Protein AF-A0A829PL08-F1 (afdb_monomer)

Radius of gyration: 12.57 Å; Cα contacts (8 Å, |Δi|>4): 149; chains: 1; bounding box: 31×21×32 Å

Secondary structure (DSSP, 8-state):
----HHHHTS--TTEEEEEEEEETTEEEEEEEETTSSEEEEEEEETTEEEEEEEEPPHHHHHTT---HHHHHHHHHHHGGG--

Nearest PDB structures (foldseek):
  3k44-assembly4_D  TM=3.883E-01  e=1.277E-01  Drosophila melanogaster
  2lcl-assembly1_A  TM=4.009E-01  e=4.279E+00  Escherichia coli O157:H7
  7a3i-assembly2_B  TM=3.455E-01  e=1.779E+00  Homo sapiens
  6eos-assembly1_B  TM=3.584E-01  e=1.779E+00  Homo sapiens
  6eos-assembly2_C  TM=3.409E-01  e=1.894E+00  Homo sapiens

Mean predicted aligned error: 3.12 Å

Structure (mmCIF, N/CA/C/O backbone):
data_AF-A0A829PL08-F1
#
_entry.id   AF-A0A829PL08-F1
#
loop_
_atom_site.group_PDB
_atom_site.id
_atom_site.type_symbol
_atom_site.label_atom_id
_atom_site.label_alt_id
_atom_site.label_comp_id
_atom_site.label_asym_id
_atom_site.label_entity_id
_atom_site.label_seq_id
_atom_site.pdbx_PDB_ins_code
_atom_site.Cartn_x
_atom_site.Cartn_y
_atom_site.Cartn_z
_atom_site.occupancy
_atom_site.B_iso_or_equiv
_atom_site.auth_seq_id
_atom_site.auth_comp_id
_atom_site.auth_asym_id
_atom_site.auth_atom_id
_atom_site.pdbx_PDB_model_num
ATOM 1 N N . MET A 1 1 ? 3.121 -9.431 15.995 1.00 45.09 1 MET A 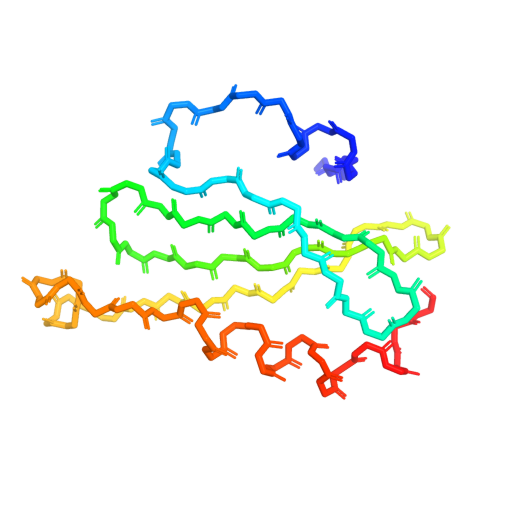N 1
ATOM 2 C CA . MET A 1 1 ? 3.068 -8.131 16.691 1.00 45.09 1 MET A CA 1
ATOM 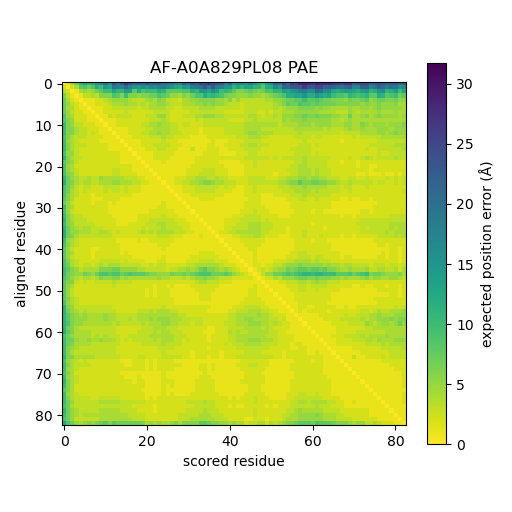3 C C . MET A 1 1 ? 2.208 -7.230 15.842 1.00 45.09 1 MET A C 1
ATOM 5 O O . MET A 1 1 ? 2.485 -7.147 14.651 1.00 45.09 1 MET A O 1
ATOM 9 N N . ASP A 1 2 ? 1.175 -6.626 16.416 1.00 59.47 2 ASP A N 1
ATOM 10 C CA . ASP A 1 2 ? 0.303 -5.718 15.674 1.00 59.47 2 ASP A CA 1
ATOM 11 C C . ASP A 1 2 ? 1.055 -4.413 15.427 1.00 59.47 2 ASP A C 1
ATOM 13 O O . ASP A 1 2 ? 1.401 -3.686 16.360 1.00 59.47 2 ASP A O 1
ATOM 17 N N . THR A 1 3 ? 1.388 -4.142 14.168 1.00 67.88 3 THR A N 1
ATOM 18 C CA . THR A 1 3 ? 2.003 -2.871 13.793 1.00 67.88 3 THR A CA 1
ATOM 19 C C . THR A 1 3 ? 0.943 -1.783 13.880 1.00 67.88 3 THR A C 1
ATOM 21 O O . THR A 1 3 ? -0.045 -1.804 13.141 1.00 67.88 3 THR A O 1
ATOM 24 N N . SER A 1 4 ? 1.145 -0.825 14.784 1.00 82.00 4 SER A N 1
ATOM 25 C CA . SER A 1 4 ? 0.273 0.346 14.879 1.00 82.00 4 SER A CA 1
ATOM 26 C C . SER A 1 4 ? 0.410 1.193 13.616 1.00 82.00 4 SER A C 1
ATOM 28 O O . SER A 1 4 ? 1.519 1.403 13.120 1.00 82.00 4 SER A O 1
ATOM 30 N N . ILE A 1 5 ? -0.698 1.764 13.141 1.00 87.69 5 ILE A N 1
ATOM 31 C CA . ILE A 1 5 ? -0.704 2.680 11.994 1.00 87.69 5 ILE A CA 1
ATOM 32 C C . ILE A 1 5 ? 0.261 3.867 12.185 1.00 87.69 5 ILE A C 1
ATOM 34 O O . ILE A 1 5 ? 0.832 4.367 11.220 1.00 87.69 5 ILE A O 1
ATOM 38 N N . SER A 1 6 ? 0.510 4.289 13.432 1.00 86.31 6 SER A N 1
ATOM 39 C CA . SER A 1 6 ? 1.458 5.366 13.745 1.00 86.31 6 SER A CA 1
ATOM 40 C C . SER A 1 6 ? 2.920 4.978 13.514 1.00 86.31 6 SER A C 1
ATOM 42 O O . SER A 1 6 ? 3.743 5.844 13.217 1.00 86.31 6 SER A O 1
ATOM 44 N N . GLN A 1 7 ? 3.252 3.687 13.612 1.00 88.94 7 GLN A N 1
ATOM 45 C CA . GLN A 1 7 ? 4.599 3.183 13.335 1.00 88.94 7 GLN A CA 1
ATOM 46 C C . GLN A 1 7 ? 4.902 3.195 11.836 1.00 88.94 7 GLN A C 1
ATOM 48 O O . GLN A 1 7 ? 6.048 3.414 11.458 1.00 88.94 7 GLN A O 1
ATOM 53 N N . LEU A 1 8 ? 3.883 3.033 10.985 1.00 90.75 8 LEU A N 1
ATOM 54 C CA . LEU A 1 8 ? 4.040 3.073 9.527 1.00 90.75 8 LEU A CA 1
ATOM 55 C C . LEU A 1 8 ? 4.385 4.467 8.995 1.00 90.75 8 LEU A C 1
ATOM 57 O O . LEU A 1 8 ? 4.910 4.583 7.896 1.00 90.75 8 LEU A O 1
ATOM 61 N N . GLY A 1 9 ? 4.116 5.517 9.774 1.00 89.56 9 GLY A N 1
ATOM 62 C CA . GLY A 1 9 ? 4.511 6.883 9.442 1.00 89.56 9 GLY A CA 1
ATOM 63 C C . GLY A 1 9 ? 5.949 7.238 9.811 1.00 89.56 9 GLY A C 1
ATOM 64 O O . GLY A 1 9 ? 6.430 8.293 9.406 1.00 89.56 9 GLY A O 1
ATOM 65 N N . GLN A 1 10 ? 6.649 6.388 10.566 1.00 94.25 10 GLN A N 1
ATOM 66 C CA . GLN A 1 10 ? 8.037 6.641 10.949 1.00 94.25 10 GLN A CA 1
ATOM 67 C C . GLN A 1 10 ? 8.979 6.298 9.793 1.00 94.25 10 GLN A C 1
ATOM 69 O O . GLN A 1 10 ? 8.817 5.221 9.214 1.00 94.25 10 GLN A O 1
ATOM 74 N N . PRO A 1 11 ? 9.958 7.156 9.452 1.00 93.38 11 PRO A N 1
ATOM 75 C CA . PRO A 1 11 ? 10.885 6.888 8.359 1.00 93.38 11 PRO A CA 1
ATOM 76 C C . PRO A 1 11 ? 11.526 5.503 8.471 1.00 93.38 11 PRO A C 1
ATOM 78 O O . PRO A 1 11 ? 12.070 5.142 9.516 1.00 93.38 11 PRO A O 1
ATOM 81 N N . ASN A 1 12 ? 11.492 4.739 7.381 1.00 94.69 12 ASN A N 1
ATOM 82 C CA . ASN A 1 12 ? 12.072 3.406 7.322 1.00 94.69 12 ASN A CA 1
ATOM 83 C C . ASN A 1 12 ? 12.861 3.231 6.019 1.00 94.69 12 ASN A C 1
ATOM 85 O O . ASN A 1 12 ? 12.327 3.397 4.927 1.00 94.69 12 ASN A O 1
ATOM 89 N N . SER A 1 13 ? 14.140 2.863 6.135 1.00 96.44 13 SER A N 1
ATOM 90 C CA . SER A 1 13 ? 15.061 2.713 4.999 1.00 96.44 13 SER A CA 1
ATOM 91 C C . SER A 1 13 ? 14.726 1.547 4.062 1.00 96.44 13 SER A C 1
ATOM 93 O O . SER A 1 13 ? 15.329 1.440 2.991 1.00 96.44 13 SER A O 1
ATOM 95 N N . ARG A 1 14 ? 13.775 0.687 4.449 1.00 95.19 14 ARG A N 1
ATOM 96 C CA . ARG A 1 14 ? 13.202 -0.359 3.597 1.00 95.19 14 ARG A CA 1
ATOM 97 C C . ARG A 1 14 ? 12.447 0.217 2.397 1.00 95.19 14 ARG A C 1
ATOM 99 O O . ARG A 1 14 ? 12.475 -0.393 1.329 1.00 95.19 14 ARG A O 1
ATOM 106 N N . PHE A 1 15 ? 11.783 1.356 2.570 1.00 97.00 15 PHE A N 1
ATOM 107 C CA . PHE A 1 15 ? 10.867 1.904 1.576 1.00 97.00 15 PHE A CA 1
ATOM 108 C C . PHE A 1 15 ? 11.520 3.036 0.784 1.00 97.00 15 PHE A C 1
ATOM 110 O O . PHE A 1 15 ? 12.247 3.859 1.342 1.00 97.00 15 PHE A O 1
ATOM 117 N N . ASP A 1 16 ? 11.272 3.082 -0.523 1.00 96.44 16 ASP A N 1
ATOM 118 C CA . ASP A 1 16 ? 11.602 4.245 -1.357 1.00 96.44 16 ASP A CA 1
ATOM 119 C C . ASP A 1 16 ? 10.428 5.236 -1.443 1.00 96.44 16 ASP A C 1
ATOM 121 O O . ASP A 1 16 ? 10.654 6.434 -1.621 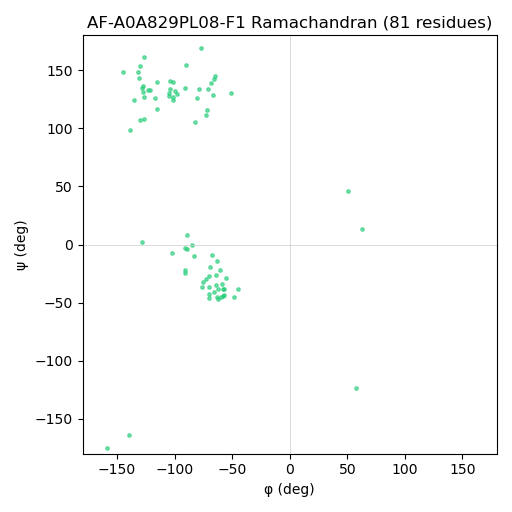1.00 96.44 16 ASP A O 1
ATOM 125 N N . ARG A 1 17 ? 9.192 4.762 -1.233 1.00 96.81 17 ARG A N 1
ATOM 126 C CA . ARG A 1 17 ? 7.995 5.578 -1.019 1.00 96.81 17 ARG A CA 1
ATOM 127 C C . ARG A 1 17 ? 7.285 5.154 0.253 1.00 96.81 17 ARG A C 1
ATOM 129 O O . ARG A 1 17 ? 6.924 3.994 0.435 1.00 96.81 17 ARG A O 1
ATOM 136 N N . GLN A 1 18 ? 7.045 6.142 1.100 1.00 97.56 18 GLN A N 1
ATOM 137 C CA . GLN A 1 18 ? 6.264 6.024 2.317 1.00 97.56 18 GLN A CA 1
ATOM 138 C C . GLN A 1 18 ? 5.386 7.268 2.420 1.00 97.56 18 GLN A C 1
ATOM 140 O O . GLN A 1 18 ? 5.857 8.339 2.802 1.00 97.56 18 GLN A O 1
ATOM 145 N N . GLU A 1 19 ? 4.127 7.145 2.014 1.00 96.50 19 GLU A N 1
ATOM 146 C CA . GLU A 1 19 ? 3.235 8.291 1.818 1.00 96.50 19 GLU A CA 1
ATOM 147 C C . GLU A 1 19 ? 1.877 8.087 2.501 1.00 96.50 19 GLU A C 1
ATOM 149 O O . GLU A 1 19 ? 1.354 6.968 2.522 1.00 96.50 19 GLU A O 1
ATOM 154 N N . PRO A 1 20 ? 1.286 9.151 3.073 1.00 97.00 20 PRO A N 1
ATOM 155 C CA . PRO A 1 20 ? -0.070 9.081 3.584 1.00 97.00 20 PRO A CA 1
ATOM 156 C C . PRO A 1 20 ? -1.054 8.936 2.419 1.00 97.00 20 PRO A C 1
ATOM 158 O O . PRO A 1 20 ? -0.934 9.611 1.396 1.00 97.00 20 PRO A O 1
ATOM 161 N N . VAL A 1 21 ? -2.067 8.089 2.589 1.00 97.50 21 VAL A N 1
ATOM 162 C CA . VAL A 1 21 ? -3.120 7.880 1.585 1.00 97.50 21 VAL A CA 1
ATOM 163 C C . VAL A 1 21 ? -4.505 7.951 2.208 1.00 97.50 21 VAL A C 1
ATOM 165 O O . VAL A 1 21 ? -4.703 7.564 3.358 1.00 97.50 21 VAL A O 1
ATOM 168 N N . GLN A 1 22 ? -5.483 8.414 1.430 1.00 97.50 22 GLN A N 1
ATOM 169 C CA . G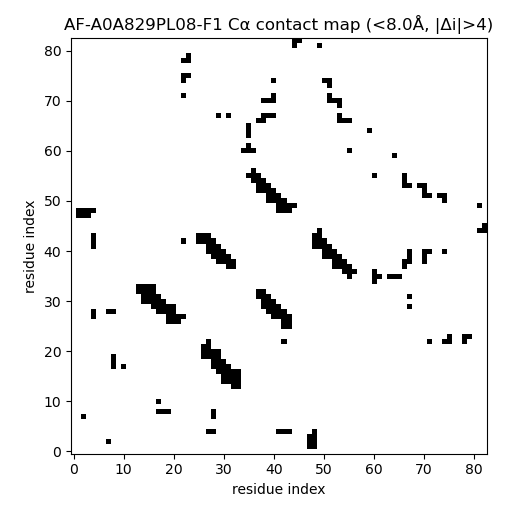LN A 1 22 ? -6.893 8.377 1.806 1.00 97.50 22 GLN A CA 1
ATOM 170 C C . GLN A 1 22 ? -7.590 7.212 1.095 1.00 97.50 22 GLN A C 1
ATOM 172 O O . GLN A 1 22 ? -7.586 7.124 -0.138 1.00 97.50 22 GLN A O 1
ATOM 177 N N . VAL A 1 23 ? -8.225 6.336 1.871 1.00 97.06 23 VAL A N 1
ATOM 178 C CA . VAL A 1 23 ? -9.035 5.216 1.382 1.00 97.06 23 VAL A CA 1
ATOM 179 C C . VAL A 1 23 ? -10.409 5.308 2.037 1.00 97.06 23 VAL A C 1
ATOM 181 O O . VAL A 1 23 ? -10.553 5.075 3.235 1.00 97.06 23 VAL A O 1
ATOM 184 N N . GLY A 1 24 ? -11.422 5.686 1.256 1.00 94.12 24 GLY A N 1
ATOM 185 C CA . GLY A 1 24 ? -12.753 5.952 1.804 1.00 94.12 24 GLY A CA 1
ATOM 186 C C . GLY A 1 24 ? -12.684 7.042 2.877 1.00 94.12 24 GLY A C 1
ATOM 187 O O . GLY A 1 24 ? -12.176 8.137 2.625 1.00 94.12 24 GLY A O 1
ATOM 188 N N . LEU A 1 25 ? -13.151 6.724 4.084 1.00 92.38 25 LEU A N 1
ATOM 189 C CA . LEU A 1 25 ? -13.108 7.622 5.245 1.00 92.38 25 LEU A CA 1
ATOM 190 C C . LEU A 1 25 ? -11.835 7.470 6.093 1.00 92.38 25 LEU A C 1
ATOM 192 O O . LEU A 1 25 ? -11.644 8.222 7.046 1.00 92.38 25 LEU A O 1
ATOM 196 N N . ARG A 1 26 ? -10.950 6.527 5.757 1.00 95.19 26 ARG A N 1
ATOM 197 C CA . ARG A 1 26 ? -9.770 6.187 6.558 1.00 95.19 26 ARG A CA 1
ATOM 198 C C . ARG A 1 26 ? -8.498 6.753 5.933 1.00 95.19 26 ARG A C 1
ATOM 200 O O . ARG A 1 26 ? -8.252 6.600 4.737 1.00 95.19 26 ARG A O 1
ATOM 207 N N . THR A 1 27 ? -7.661 7.364 6.764 1.00 95.81 27 THR A N 1
ATOM 208 C CA . THR A 1 27 ? -6.289 7.727 6.395 1.00 95.81 27 THR A CA 1
ATOM 209 C C . THR A 1 27 ? -5.354 6.578 6.757 1.00 95.81 27 THR A C 1
ATOM 211 O O . THR A 1 27 ? -5.445 6.013 7.847 1.00 95.81 27 THR A O 1
ATOM 214 N N . GLY A 1 28 ? -4.462 6.232 5.838 1.00 96.38 28 GLY A N 1
ATOM 215 C CA . GLY A 1 28 ? -3.512 5.138 5.966 1.00 96.38 28 GLY A CA 1
ATOM 216 C C . GLY A 1 28 ? -2.139 5.489 5.409 1.00 96.38 28 GLY A C 1
ATOM 217 O O . GLY A 1 28 ? -1.838 6.657 5.163 1.00 96.38 28 GLY A O 1
ATOM 218 N N . TRP A 1 29 ? -1.330 4.461 5.180 1.00 98.00 29 TRP A N 1
ATOM 219 C CA . TRP A 1 29 ? 0.013 4.578 4.617 1.00 98.00 29 TRP A CA 1
ATOM 220 C C . TRP A 1 29 ? 0.183 3.655 3.419 1.00 98.00 29 TRP A C 1
ATOM 222 O O . TRP A 1 29 ? -0.222 2.493 3.465 1.00 98.00 29 TRP A O 1
ATOM 232 N N . LEU A 1 30 ? 0.802 4.178 2.366 1.00 98.25 30 LEU A N 1
ATOM 233 C CA . LEU A 1 30 ? 1.340 3.411 1.252 1.00 98.25 30 LEU A CA 1
ATOM 234 C C . LEU A 1 30 ? 2.842 3.244 1.455 1.00 98.25 30 LEU A C 1
ATOM 236 O O . LEU A 1 30 ? 3.539 4.216 1.742 1.00 98.25 30 LEU A O 1
ATOM 240 N N . LEU A 1 31 ? 3.317 2.013 1.300 1.00 98.00 31 LEU A N 1
ATOM 241 C CA . LEU A 1 31 ? 4.695 1.597 1.530 1.00 98.00 31 LEU A CA 1
ATOM 242 C C . LEU A 1 31 ? 5.172 0.814 0.303 1.00 98.00 31 LEU A C 1
ATOM 244 O O . LEU A 1 31 ? 4.727 -0.315 0.094 1.00 98.00 31 LEU A O 1
ATOM 248 N N . HIS A 1 32 ? 6.044 1.405 -0.509 1.00 98.38 32 HIS A N 1
ATOM 249 C CA . HIS A 1 32 ? 6.671 0.740 -1.653 1.00 98.38 32 HIS A CA 1
ATOM 250 C C . HIS A 1 32 ? 8.090 0.319 -1.275 1.00 98.38 32 HIS A C 1
ATOM 252 O O . HIS A 1 32 ? 8.874 1.120 -0.757 1.00 98.38 32 HIS A O 1
ATOM 258 N N . ASP A 1 33 ? 8.411 -0.957 -1.476 1.00 97.62 33 ASP A N 1
ATOM 259 C CA . ASP A 1 33 ? 9.724 -1.492 -1.145 1.00 97.62 33 ASP A CA 1
ATOM 260 C C . ASP A 1 33 ? 10.790 -0.958 -2.108 1.00 97.62 33 ASP A C 1
ATOM 262 O O . ASP A 1 33 ? 10.657 -1.042 -3.326 1.00 97.62 33 ASP A O 1
ATOM 266 N N . LYS A 1 34 ? 11.928 -0.511 -1.566 1.00 97.19 34 LYS A N 1
ATOM 267 C CA . LYS A 1 34 ? 13.056 0.010 -2.356 1.00 97.19 34 LYS A CA 1
ATOM 268 C C . LYS A 1 34 ? 13.650 -1.010 -3.338 1.00 97.19 34 LYS A C 1
ATOM 270 O O . LYS A 1 34 ? 14.327 -0.640 -4.295 1.00 97.19 34 LYS A O 1
ATOM 275 N N . ASN A 1 35 ? 13.446 -2.302 -3.085 1.00 96.19 35 ASN A N 1
ATOM 276 C CA . ASN A 1 35 ? 13.859 -3.385 -3.980 1.00 96.19 35 ASN A CA 1
ATOM 277 C C . ASN A 1 35 ? 12.782 -3.753 -5.022 1.00 96.19 35 ASN A C 1
ATOM 279 O O . ASN A 1 35 ? 12.956 -4.753 -5.715 1.00 96.19 35 ASN A O 1
ATOM 283 N N . TRP A 1 36 ? 11.698 -2.974 -5.115 1.00 95.94 36 TRP A N 1
ATOM 284 C CA . TRP A 1 36 ? 10.591 -3.129 -6.063 1.00 95.94 36 TRP A CA 1
ATOM 285 C C . TRP A 1 36 ? 9.786 -4.427 -5.924 1.00 95.94 36 TRP A C 1
ATOM 287 O O . TRP A 1 36 ? 9.013 -4.774 -6.816 1.00 95.94 36 TRP A O 1
ATOM 297 N N . ILE A 1 37 ? 9.951 -5.182 -4.833 1.00 96.94 37 ILE A N 1
ATOM 298 C CA . ILE A 1 37 ? 9.266 -6.473 -4.694 1.00 96.94 37 ILE A CA 1
ATOM 299 C C . ILE A 1 37 ? 7.790 -6.311 -4.336 1.00 96.94 37 ILE A C 1
ATOM 301 O O . ILE A 1 37 ? 6.961 -7.070 -4.829 1.00 96.94 37 ILE A O 1
ATOM 305 N N . GLY A 1 38 ? 7.455 -5.314 -3.519 1.00 97.38 38 GLY A N 1
ATOM 306 C CA . GLY A 1 38 ? 6.142 -5.199 -2.899 1.00 97.38 38 GLY A CA 1
ATOM 307 C C . GLY A 1 38 ? 5.670 -3.759 -2.756 1.00 97.38 38 GLY A C 1
ATOM 308 O O . GLY A 1 38 ? 6.465 -2.842 -2.547 1.00 97.38 38 GLY A O 1
ATOM 309 N N . CYS A 1 39 ? 4.351 -3.581 -2.828 1.00 98.44 39 CYS A N 1
ATOM 310 C CA . CYS A 1 39 ? 3.692 -2.377 -2.343 1.00 98.44 39 CYS A CA 1
ATOM 311 C C . CYS A 1 39 ? 2.563 -2.749 -1.392 1.00 98.44 39 CYS A C 1
ATOM 313 O O . CYS A 1 39 ? 1.728 -3.602 -1.703 1.00 98.44 39 CYS A O 1
ATOM 315 N N . SER A 1 40 ? 2.535 -2.089 -0.239 1.00 98.12 40 SER A N 1
ATOM 316 C CA . SER A 1 40 ? 1.509 -2.264 0.779 1.00 98.12 40 SER A CA 1
ATOM 317 C C . SER A 1 40 ? 0.701 -0.990 0.960 1.00 98.12 40 SER A C 1
ATOM 319 O O . SER A 1 40 ? 1.262 0.100 1.008 1.00 98.12 40 SER A O 1
ATOM 321 N N . VAL A 1 41 ? -0.609 -1.132 1.128 1.00 98.31 41 VAL A N 1
ATOM 322 C CA . VAL A 1 41 ? -1.483 -0.076 1.641 1.00 98.31 41 VAL A CA 1
ATOM 323 C C . VAL A 1 41 ? -2.077 -0.566 2.946 1.00 98.31 41 VAL A C 1
ATOM 325 O O . VAL A 1 41 ? -2.676 -1.637 2.983 1.00 98.31 41 VAL A O 1
ATOM 328 N N . ALA A 1 42 ? -1.917 0.216 4.006 1.00 97.31 42 ALA A N 1
ATOM 329 C CA . ALA A 1 42 ? -2.383 -0.111 5.343 1.00 97.31 42 ALA A CA 1
ATOM 330 C C . ALA A 1 42 ? -3.312 0.984 5.869 1.00 97.31 42 ALA A C 1
ATOM 332 O O . ALA A 1 42 ? -2.977 2.164 5.785 1.00 97.31 42 ALA A O 1
ATOM 333 N N . ILE A 1 43 ? -4.461 0.602 6.426 1.00 96.88 43 ILE A N 1
ATOM 334 C CA . ILE A 1 43 ? -5.452 1.510 7.023 1.00 96.88 43 ILE A CA 1
ATOM 335 C C . ILE A 1 43 ? -5.853 1.022 8.423 1.00 96.88 43 ILE A C 1
ATOM 337 O O . ILE A 1 43 ? -5.767 -0.178 8.703 1.00 96.88 43 ILE A O 1
ATOM 341 N N . PRO A 1 44 ? -6.295 1.919 9.322 1.00 95.00 44 PRO A N 1
ATOM 342 C CA . PRO A 1 44 ?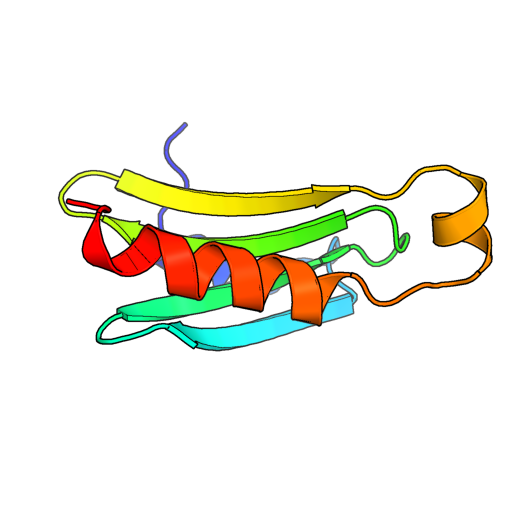 -6.779 1.514 10.637 1.00 95.00 44 PRO A CA 1
ATOM 343 C C . PRO A 1 44 ? -8.050 0.655 10.536 1.00 95.00 44 PRO A C 1
ATOM 345 O O . PRO A 1 44 ? -8.915 0.895 9.694 1.00 95.00 44 PRO A O 1
ATOM 348 N N . SER A 1 45 ? -8.185 -0.312 11.438 1.00 92.38 45 SER A N 1
ATOM 349 C CA . SER A 1 45 ? -9.397 -1.082 11.745 1.00 92.38 45 SER A CA 1
ATOM 350 C C . SER A 1 45 ? -9.677 -0.991 13.250 1.00 92.38 45 SER A C 1
ATOM 352 O O . SER A 1 45 ? -8.778 -0.643 14.013 1.00 92.38 45 SER A O 1
ATOM 354 N N . GLN A 1 46 ? -10.905 -1.282 13.696 1.00 88.94 46 GLN A N 1
ATOM 355 C CA . GLN A 1 46 ? -11.338 -1.109 15.096 1.00 88.94 46 GLN A CA 1
ATOM 356 C C . GLN A 1 46 ? -10.343 -1.610 16.155 1.00 88.94 46 GLN A C 1
ATOM 358 O O . GLN A 1 46 ? -10.205 -0.984 17.203 1.00 88.94 46 GLN A O 1
ATOM 363 N N . GLN A 1 47 ? -9.669 -2.734 15.903 1.00 85.69 47 GLN A N 1
ATOM 364 C CA . GLN A 1 47 ? -8.741 -3.352 16.859 1.00 85.69 47 GLN A CA 1
ATOM 365 C C . GLN A 1 47 ? -7.357 -3.648 16.264 1.00 85.69 47 GLN A C 1
ATOM 367 O O . GLN A 1 47 ? -6.520 -4.233 16.942 1.00 85.69 47 GLN A O 1
ATOM 372 N N . ALA A 1 48 ? -7.109 -3.288 15.001 1.00 90.12 48 ALA A N 1
ATOM 373 C CA . ALA A 1 48 ? -5.911 -3.708 14.274 1.00 90.12 48 ALA A CA 1
ATOM 374 C C . ALA A 1 48 ? -5.593 -2.782 13.088 1.00 90.12 48 ALA A C 1
ATOM 376 O O . ALA A 1 48 ? -6.264 -1.780 12.850 1.00 90.12 48 ALA A O 1
ATOM 377 N N . THR A 1 49 ? -4.578 -3.151 12.309 1.00 93.06 49 THR A N 1
ATOM 378 C CA . THR A 1 49 ? -4.285 -2.557 11.001 1.00 93.06 49 THR A CA 1
ATOM 379 C C . THR A 1 49 ? -4.708 -3.538 9.915 1.00 93.06 49 THR A C 1
ATOM 381 O O . THR A 1 49 ? -4.342 -4.712 9.963 1.00 93.06 49 THR A O 1
ATOM 384 N N . ALA A 1 50 ? -5.464 -3.066 8.929 1.00 94.56 50 ALA A N 1
ATOM 385 C CA . ALA A 1 50 ? -5.791 -3.846 7.747 1.00 94.56 50 ALA A CA 1
ATOM 386 C C . ALA A 1 50 ? -4.853 -3.460 6.604 1.00 94.56 50 ALA A C 1
ATOM 388 O O . ALA A 1 50 ? -4.717 -2.277 6.288 1.00 94.56 50 ALA A O 1
ATOM 389 N N . THR A 1 51 ? -4.236 -4.459 5.977 1.00 96.44 51 THR A N 1
ATOM 390 C CA . THR A 1 51 ? -3.216 -4.257 4.944 1.00 96.44 51 THR A CA 1
ATOM 391 C C . THR A 1 51 ? -3.550 -5.054 3.695 1.00 96.44 51 THR A C 1
ATOM 393 O O . THR A 1 51 ? -3.869 -6.238 3.765 1.00 96.44 51 THR A O 1
ATOM 396 N N . VAL A 1 52 ? -3.427 -4.404 2.544 1.00 97.88 52 VAL A N 1
ATOM 397 C CA . VAL A 1 52 ? -3.324 -5.059 1.242 1.00 97.88 52 VAL A CA 1
ATOM 398 C C . VAL A 1 52 ? -1.877 -4.955 0.815 1.00 97.88 52 VAL A C 1
ATOM 400 O O . VAL A 1 52 ? -1.337 -3.854 0.780 1.00 97.88 52 VAL A O 1
ATOM 403 N N . GLN A 1 53 ? -1.281 -6.085 0.459 1.00 97.88 53 GLN A N 1
ATOM 404 C CA . GLN A 1 53 ? 0.054 -6.144 -0.113 1.00 97.88 53 GLN A CA 1
ATOM 405 C C . GLN A 1 53 ? -0.024 -6.817 -1.479 1.00 97.88 53 GLN A C 1
ATOM 407 O O . GLN A 1 53 ? -0.682 -7.847 -1.638 1.00 97.88 53 GLN A O 1
ATOM 412 N N . VAL A 1 54 ? 0.629 -6.207 -2.462 1.00 98.25 54 VAL A N 1
ATOM 413 C CA . VAL A 1 54 ? 0.824 -6.781 -3.790 1.00 98.25 54 VAL A CA 1
ATOM 414 C C . VAL A 1 54 ? 2.311 -7.009 -3.969 1.00 9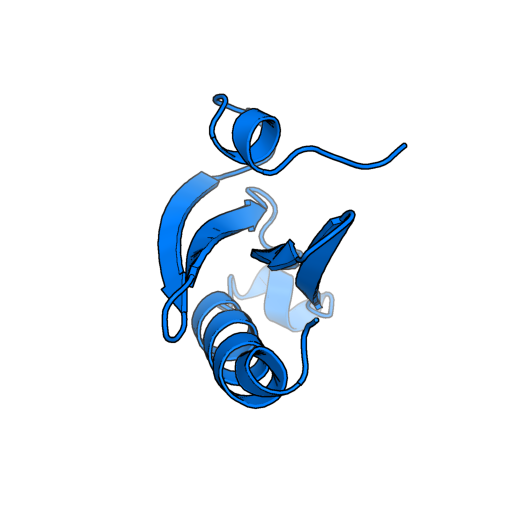8.25 54 VAL A C 1
ATOM 416 O O . VAL A 1 54 ? 3.081 -6.048 -3.990 1.00 98.25 54 VAL A O 1
ATOM 419 N N . ASP A 1 55 ? 2.680 -8.276 -4.119 1.00 97.38 55 ASP A N 1
ATOM 420 C CA . ASP A 1 55 ? 4.046 -8.696 -4.400 1.00 97.38 55 ASP A CA 1
ATOM 421 C C . ASP A 1 55 ? 4.181 -9.088 -5.868 1.00 97.38 55 ASP A C 1
ATOM 423 O O . ASP A 1 55 ? 3.295 -9.711 -6.462 1.00 97.38 55 ASP A O 1
ATOM 427 N N . LEU A 1 56 ? 5.306 -8.711 -6.458 1.00 95.50 56 LEU A N 1
ATOM 428 C CA . LEU A 1 56 ? 5.639 -9.023 -7.835 1.00 95.50 56 LEU A CA 1
ATOM 429 C C . LEU A 1 56 ? 6.400 -10.342 -7.939 1.00 95.50 56 LEU A C 1
ATOM 431 O O . LEU A 1 56 ? 7.103 -10.778 -7.027 1.00 95.50 56 LEU A O 1
ATOM 435 N N . ASN A 1 57 ? 6.287 -10.963 -9.111 1.00 96.38 57 ASN A N 1
ATOM 436 C CA . ASN A 1 57 ? 7.223 -12.000 -9.516 1.00 96.38 57 ASN A CA 1
ATOM 437 C C . ASN A 1 57 ? 8.552 -11.373 -9.981 1.00 96.38 57 ASN A C 1
ATOM 439 O O . ASN A 1 57 ? 8.649 -10.168 -10.217 1.00 96.38 57 ASN A O 1
ATOM 443 N N . LEU A 1 58 ? 9.569 -12.217 -10.167 1.00 95.31 58 LEU A N 1
ATOM 444 C CA . LEU A 1 58 ? 10.925 -11.772 -10.494 1.00 95.31 58 LEU A CA 1
ATOM 445 C C . LEU A 1 58 ? 11.009 -10.925 -11.774 1.00 95.31 58 LEU A C 1
ATOM 447 O O . LEU A 1 58 ? 11.787 -9.972 -11.825 1.00 95.31 58 LEU A O 1
ATOM 451 N N . ASP A 1 59 ? 10.229 -11.260 -12.800 1.00 96.88 59 ASP A N 1
ATOM 452 C CA . ASP A 1 59 ? 10.284 -10.559 -14.085 1.00 96.88 59 ASP A CA 1
ATOM 453 C C . ASP A 1 59 ? 9.713 -9.144 -13.980 1.00 96.88 59 ASP A C 1
ATOM 455 O O . ASP A 1 59 ? 10.323 -8.200 -14.482 1.00 96.88 59 ASP A O 1
ATOM 459 N N . LEU A 1 60 ? 8.588 -8.976 -13.280 1.00 95.38 60 LEU A N 1
ATOM 460 C CA . LEU A 1 60 ? 7.981 -7.665 -13.048 1.00 95.38 60 LEU A CA 1
ATOM 461 C C . LEU A 1 60 ? 8.815 -6.814 -12.080 1.00 95.38 60 LEU A C 1
ATOM 463 O O . LEU A 1 60 ? 8.960 -5.614 -12.311 1.00 95.38 60 LEU A O 1
ATOM 467 N N . THR A 1 61 ? 9.436 -7.420 -11.058 1.00 94.62 61 THR A N 1
ATOM 468 C CA . THR A 1 61 ? 10.384 -6.717 -10.175 1.00 94.62 61 THR A CA 1
ATOM 469 C C . THR A 1 61 ? 11.565 -6.157 -10.969 1.00 94.62 61 THR A C 1
ATOM 471 O O . THR A 1 61 ? 11.923 -4.995 -10.805 1.00 94.62 61 THR A O 1
ATOM 474 N N . ARG A 1 62 ? 12.152 -6.947 -11.881 1.00 94.94 62 ARG A N 1
ATOM 475 C CA . ARG A 1 62 ? 13.269 -6.505 -12.742 1.00 94.94 62 ARG A CA 1
ATOM 476 C C . ARG A 1 62 ? 12.888 -5.384 -13.705 1.00 94.94 62 ARG A C 1
ATOM 478 O O . ARG A 1 62 ? 13.759 -4.629 -14.124 1.00 94.94 62 ARG A O 1
ATOM 485 N N . GLN A 1 63 ? 11.611 -5.292 -14.065 1.00 96.75 63 GLN A N 1
ATOM 486 C CA . GLN A 1 63 ? 11.072 -4.212 -14.892 1.00 96.75 63 GLN A CA 1
ATOM 487 C C . GLN A 1 63 ? 10.690 -2.970 -14.079 1.00 96.75 63 GLN A C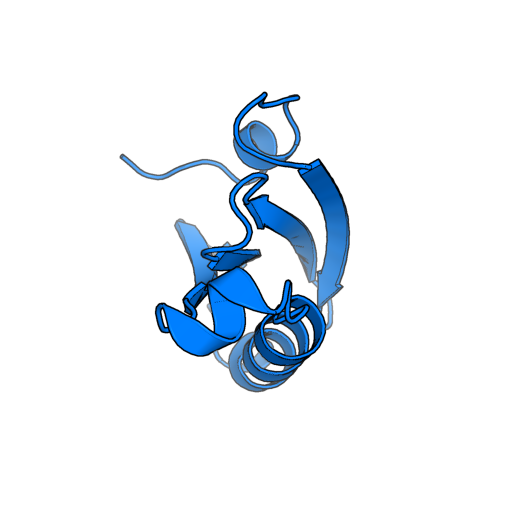 1
ATOM 489 O O . GLN A 1 63 ? 10.241 -1.995 -14.675 1.00 96.75 63 GLN A O 1
ATOM 494 N N . HIS A 1 64 ? 10.870 -2.993 -12.752 1.00 95.38 64 HIS A N 1
ATOM 495 C CA . HIS A 1 64 ? 10.445 -1.923 -11.850 1.00 95.38 64 HIS A CA 1
ATOM 496 C C . HIS A 1 64 ? 8.975 -1.540 -12.081 1.00 95.38 64 HIS A C 1
ATOM 498 O O . HIS A 1 64 ? 8.624 -0.369 -12.228 1.00 95.38 64 HIS A O 1
ATOM 504 N N . TYR A 1 65 ? 8.107 -2.548 -12.187 1.00 96.69 65 TYR A N 1
ATOM 505 C CA . TYR A 1 65 ? 6.678 -2.300 -12.319 1.00 96.69 65 TYR A CA 1
ATOM 506 C C . TYR A 1 65 ? 6.132 -1.681 -11.024 1.00 96.69 65 TYR A C 1
ATOM 508 O O . TYR A 1 65 ? 6.334 -2.244 -9.953 1.00 96.69 65 TYR A O 1
ATOM 516 N N . ASP A 1 66 ? 5.416 -0.556 -11.119 1.00 96.56 66 ASP A N 1
ATOM 517 C CA . ASP A 1 66 ? 4.742 0.047 -9.961 1.00 96.56 66 ASP A CA 1
ATOM 518 C C . ASP A 1 66 ? 3.389 -0.638 -9.714 1.00 96.56 66 ASP A C 1
ATOM 520 O O . ASP A 1 66 ? 2.399 -0.433 -10.420 1.00 96.56 66 ASP A O 1
ATOM 524 N N . GLN A 1 67 ? 3.355 -1.463 -8.676 1.00 96.88 67 GLN A N 1
ATOM 525 C CA . GLN A 1 67 ? 2.209 -2.224 -8.194 1.00 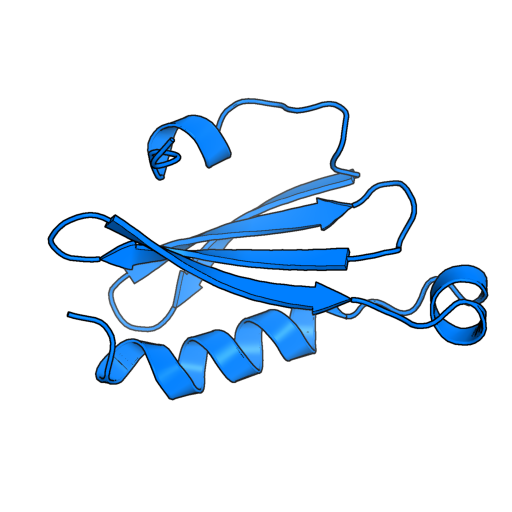96.88 67 GLN A CA 1
ATOM 526 C C . GLN A 1 67 ? 1.358 -1.473 -7.159 1.00 96.88 67 GLN A C 1
ATOM 528 O O . GLN A 1 67 ? 0.289 -1.955 -6.768 1.00 96.88 67 GLN A O 1
ATOM 533 N N . CYS A 1 68 ? 1.766 -0.275 -6.736 1.00 98.12 68 CYS A N 1
ATOM 534 C CA . CYS A 1 68 ? 1.017 0.514 -5.766 1.00 98.12 68 CYS A CA 1
ATOM 535 C C . CYS A 1 68 ? -0.387 0.943 -6.223 1.00 98.12 68 CYS A C 1
ATOM 537 O O . CYS A 1 68 ? -1.305 0.884 -5.396 1.00 98.12 68 CYS A O 1
ATOM 539 N N . PRO A 1 69 ? -0.633 1.319 -7.499 1.00 98.06 69 PRO A N 1
ATOM 540 C CA . PRO A 1 69 ? -1.989 1.606 -7.968 1.00 98.06 69 PRO A CA 1
ATOM 541 C C . PRO A 1 69 ? -2.945 0.422 -7.774 1.00 98.06 69 PRO A C 1
ATOM 543 O O . PRO A 1 69 ? -4.095 0.619 -7.376 1.00 98.06 69 PRO A O 1
ATOM 546 N N . LEU A 1 70 ? -2.461 -0.808 -7.984 1.00 98.12 70 LEU A N 1
ATOM 547 C CA . LEU A 1 70 ? -3.249 -2.023 -7.782 1.00 98.12 70 LEU A CA 1
ATOM 548 C C . LEU A 1 70 ? -3.525 -2.276 -6.295 1.00 98.12 70 LEU A C 1
ATOM 550 O O . LEU A 1 70 ? -4.675 -2.523 -5.928 1.00 98.12 70 LEU A O 1
ATOM 554 N N . ALA A 1 71 ? -2.510 -2.158 -5.432 1.00 98.50 71 ALA A N 1
ATOM 555 C CA . ALA A 1 71 ? -2.686 -2.298 -3.984 1.00 98.50 71 ALA A CA 1
ATOM 556 C C . ALA A 1 71 ? -3.724 -1.296 -3.444 1.00 98.50 71 ALA A C 1
ATOM 558 O O . ALA A 1 71 ? -4.628 -1.667 -2.691 1.00 98.50 71 ALA A O 1
ATOM 559 N N . LEU A 1 72 ? -3.660 -0.042 -3.902 1.00 98.31 72 LEU A N 1
ATOM 560 C CA . LEU A 1 72 ? -4.618 0.997 -3.534 1.00 98.31 72 LEU A CA 1
ATOM 561 C C . LEU A 1 72 ? -6.030 0.699 -4.056 1.00 98.31 72 LEU A C 1
ATOM 563 O O . LEU A 1 72 ? -7.007 0.910 -3.337 1.00 98.31 72 LEU A O 1
ATOM 567 N N . GLN A 1 73 ? -6.157 0.208 -5.290 1.00 98.38 73 GLN A N 1
ATOM 568 C CA . GLN A 1 73 ? -7.447 -0.168 -5.868 1.00 98.38 73 GLN A CA 1
ATOM 569 C C . GLN A 1 73 ? -8.111 -1.302 -5.080 1.00 98.38 73 GLN A C 1
ATOM 571 O O . GLN A 1 73 ? -9.293 -1.198 -4.753 1.00 98.38 73 GLN A O 1
ATOM 576 N N . ILE A 1 74 ? -7.364 -2.357 -4.746 1.00 98.31 74 ILE A N 1
ATOM 577 C CA . ILE A 1 74 ? -7.876 -3.478 -3.949 1.00 98.31 74 ILE A CA 1
ATOM 578 C C . ILE A 1 74 ? -8.277 -2.980 -2.556 1.00 98.31 74 ILE A C 1
ATOM 580 O O . ILE A 1 74 ? -9.382 -3.275 -2.104 1.00 98.31 74 ILE A O 1
ATOM 584 N N . MET A 1 75 ? -7.436 -2.164 -1.906 1.00 98.25 75 MET A N 1
ATOM 585 C CA . MET A 1 75 ? -7.747 -1.612 -0.586 1.00 98.25 75 MET A CA 1
ATOM 586 C C . MET A 1 75 ? -9.053 -0.803 -0.599 1.00 98.25 75 MET A C 1
ATOM 588 O O . MET A 1 75 ? -9.913 -1.010 0.252 1.00 98.25 75 MET A O 1
ATOM 592 N N . LYS A 1 76 ? -9.266 0.048 -1.611 1.00 97.88 76 LYS A N 1
ATOM 593 C CA . LYS A 1 76 ? -10.524 0.802 -1.784 1.00 97.88 76 LYS A CA 1
ATOM 594 C C . LYS A 1 76 ? -11.753 -0.098 -1.925 1.00 97.88 76 LYS A C 1
ATOM 596 O O . LYS A 1 76 ? -12.830 0.281 -1.480 1.00 97.88 76 LYS A O 1
ATOM 601 N N . GLN A 1 77 ? -11.612 -1.268 -2.544 1.00 97.81 77 GLN A N 1
ATOM 602 C CA . GLN A 1 77 ? -12.721 -2.211 -2.709 1.00 97.81 77 GLN A CA 1
ATOM 603 C C . GLN A 1 77 ? -13.060 -2.960 -1.417 1.00 97.81 77 GLN A C 1
ATOM 605 O O . GLN A 1 77 ? -14.221 -3.318 -1.206 1.00 97.81 77 GLN A O 1
ATOM 610 N N . ILE A 1 78 ? -12.064 -3.224 -0.569 1.00 96.00 78 ILE A N 1
ATOM 611 C CA . ILE A 1 78 ? -12.277 -3.951 0.685 1.00 96.00 78 ILE A CA 1
ATOM 612 C C . ILE A 1 78 ? -12.574 -3.030 1.870 1.00 96.00 78 ILE A C 1
ATOM 614 O O . ILE A 1 78 ? -13.197 -3.497 2.816 1.00 96.00 78 ILE A O 1
ATOM 618 N N . GLU A 1 79 ? -12.195 -1.746 1.817 1.00 96.69 79 GLU A N 1
ATOM 619 C CA . GLU A 1 79 ? -12.363 -0.785 2.920 1.00 96.69 79 GLU A CA 1
ATOM 620 C C . GLU A 1 79 ? -13.763 -0.769 3.544 1.00 96.69 79 GLU A C 1
ATOM 622 O O . GLU A 1 79 ? -13.837 -0.890 4.768 1.00 96.69 79 GLU A O 1
ATOM 627 N N . PRO A 1 80 ? -14.868 -0.775 2.773 1.00 96.38 80 PRO A N 1
ATOM 628 C CA . PRO A 1 80 ? -16.213 -0.784 3.352 1.00 96.38 80 PRO A CA 1
ATOM 629 C C . PRO A 1 80 ? -16.548 -2.039 4.176 1.00 96.38 80 PRO A C 1
ATOM 631 O O . PRO A 1 80 ? -17.561 -2.067 4.869 1.00 96.38 80 PRO A O 1
ATOM 634 N N . LYS A 1 81 ? -15.740 -3.101 4.065 1.00 94.88 81 LYS A N 1
ATOM 635 C CA . LYS A 1 81 ? -15.911 -4.385 4.763 1.00 94.88 81 LYS A CA 1
ATOM 636 C C . LYS A 1 81 ? -14.970 -4.536 5.960 1.00 94.88 81 LYS A C 1
ATOM 638 O O . LYS A 1 81 ? -15.071 -5.530 6.676 1.00 94.88 81 LYS A O 1
ATOM 643 N N . ILE A 1 82 ? -14.037 -3.605 6.151 1.00 92.75 82 ILE A N 1
ATOM 644 C CA . ILE A 1 82 ? -13.089 -3.634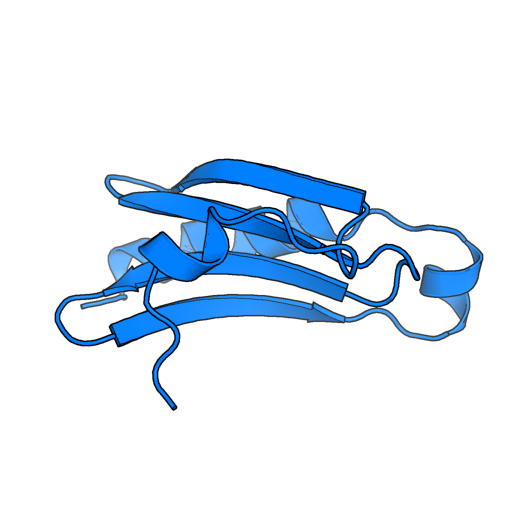 7.263 1.00 92.75 82 ILE A CA 1
ATOM 645 C C . ILE A 1 82 ? -13.805 -3.082 8.503 1.00 92.75 82 ILE A C 1
ATOM 647 O O . ILE A 1 82 ? -14.348 -1.980 8.430 1.00 92.75 82 ILE A O 1
ATOM 651 N N . PRO A 1 83 ? -13.826 -3.805 9.634 1.00 89.25 83 PRO A N 1
ATOM 652 C CA . PRO A 1 83 ? -14.446 -3.312 10.858 1.00 89.25 83 PRO A CA 1
ATOM 653 C C . PRO A 1 83 ? -13.758 -2.043 11.373 1.00 89.25 83 PRO A C 1
ATOM 655 O O . PRO A 1 83 ? -12.514 -1.892 11.262 1.00 89.25 83 PRO A O 1
#

Foldseek 3Di:
DFDDQVNLQDDDPQFPDWDWDDQPPWIGIWGQGPLLFKIKTWTDAPVGIDIQMDGDDPVCSVVSPDCRVVRSVVCNVCVVVGD

Solvent-accessible surface area (backbone atoms only — not comparable to full-atom values): 4799 Å² total; per-residue (Å²): 133,88,66,52,72,73,61,70,72,49,93,54,91,64,40,73,42,75,44,81,40,81,46,89,95,42,65,28,38,35,41,30,35,61,80,35,44,37,14,33,31,36,31,74,32,83,88,50,60,47,70,32,73,37,72,54,54,74,70,47,26,77,65,60,54,81,46,48,68,56,16,50,52,53,40,52,70,46,48,90,75,58,90

Sequence (83 aa):
MDTSISQLGQPNSRFDRQEPVQVGLRTGWLLHDKNWIGCSVAIPSQQATATVQVDLNLDLTRQHYDQCPLALQIMKQIEPKIP

Organism: NCBI:txid1335410

pLDDT: mean 94.08, std 8.0, range [45.09, 98.5]